Protein AF-A0A958LE69-F1 (afdb_monomer_lite)

Structure (mmCIF, N/CA/C/O backbone):
data_AF-A0A958LE69-F1
#
_entry.id   AF-A0A958LE69-F1
#
loop_
_atom_site.group_PDB
_atom_site.id
_atom_site.type_symbol
_atom_site.label_atom_id
_atom_site.label_alt_id
_atom_site.label_comp_id
_atom_site.label_asym_id
_atom_site.label_entity_id
_atom_site.label_seq_id
_atom_site.pdbx_PDB_ins_code
_atom_site.Cartn_x
_atom_site.Cartn_y
_atom_site.Cartn_z
_atom_site.occupancy
_atom_site.B_iso_or_equiv
_atom_site.auth_seq_id
_atom_site.auth_comp_id
_atom_site.auth_asym_id
_atom_site.auth_atom_id
_atom_site.pdbx_PDB_model_num
ATOM 1 N N . MET A 1 1 ? -41.618 -22.839 -27.254 1.00 39.06 1 MET A N 1
ATOM 2 C CA . MET A 1 1 ? -41.794 -21.673 -28.143 1.00 39.06 1 MET A CA 1
ATOM 3 C C . MET A 1 1 ? -40.500 -20.865 -28.043 1.00 39.06 1 MET A C 1
ATOM 5 O O . MET A 1 1 ? -40.367 -20.075 -27.129 1.00 39.06 1 MET A O 1
ATOM 9 N N . THR A 1 2 ? -39.385 -21.342 -28.603 1.00 27.33 2 THR A N 1
ATOM 10 C CA . THR A 1 2 ? -38.988 -21.373 -30.030 1.00 27.33 2 THR A CA 1
ATOM 11 C C . THR A 1 2 ? -38.518 -19.998 -30.519 1.00 27.33 2 THR A C 1
ATOM 13 O O . THR A 1 2 ? -39.369 -19.140 -30.688 1.00 27.33 2 THR A O 1
ATOM 16 N N . ALA A 1 3 ? -37.186 -19.886 -30.706 1.00 33.56 3 ALA A N 1
ATOM 17 C CA . ALA A 1 3 ? -36.366 -19.165 -31.710 1.00 33.56 3 ALA A CA 1
ATOM 18 C C . ALA A 1 3 ? -36.803 -17.745 -32.177 1.00 33.56 3 ALA A C 1
ATOM 20 O O . ALA A 1 3 ? -37.978 -17.444 -32.284 1.00 33.56 3 ALA A O 1
ATOM 21 N N . VAL A 1 4 ? -35.914 -16.811 -32.537 1.00 36.38 4 VAL A N 1
ATOM 22 C CA . VAL A 1 4 ? -35.040 -16.884 -33.723 1.00 36.38 4 VAL A CA 1
ATOM 23 C C . VAL A 1 4 ? -33.981 -15.763 -33.672 1.00 36.38 4 VAL A C 1
ATOM 25 O O . VAL A 1 4 ? -34.303 -14.580 -33.600 1.00 36.38 4 VAL A O 1
ATOM 28 N N . PHE A 1 5 ? -32.715 -16.177 -33.759 1.00 32.97 5 PHE A N 1
ATOM 29 C CA . PHE A 1 5 ? -31.581 -15.447 -34.338 1.00 32.97 5 PHE A CA 1
ATOM 30 C C . PHE A 1 5 ? -31.892 -15.033 -35.783 1.00 32.97 5 PHE A C 1
ATOM 32 O O . PHE A 1 5 ? -32.240 -15.927 -36.544 1.00 32.97 5 PHE A O 1
ATOM 39 N N . ASN A 1 6 ? -31.689 -13.770 -36.182 1.00 29.02 6 ASN A N 1
ATOM 40 C CA . ASN A 1 6 ? -30.930 -13.363 -37.385 1.00 29.02 6 ASN A CA 1
ATOM 41 C C . ASN A 1 6 ? -31.130 -11.859 -37.672 1.00 29.02 6 ASN A C 1
ATOM 43 O O . ASN A 1 6 ? -32.260 -11.406 -37.822 1.00 29.02 6 ASN A O 1
ATOM 47 N N . SER A 1 7 ? -30.043 -11.114 -37.857 1.00 32.81 7 SER A N 1
ATOM 48 C CA . SER A 1 7 ? -30.004 -10.039 -38.854 1.00 32.81 7 SER A CA 1
ATOM 49 C C . SER A 1 7 ? -28.554 -9.816 -39.258 1.00 32.81 7 SER A C 1
ATOM 51 O O . SER A 1 7 ? -27.763 -9.219 -38.532 1.00 32.81 7 SER A O 1
ATOM 53 N N . ALA A 1 8 ? -28.226 -10.369 -40.418 1.00 36.12 8 ALA A N 1
ATOM 54 C CA . ALA A 1 8 ? -26.944 -10.302 -41.086 1.00 36.12 8 ALA A CA 1
ATOM 55 C C . ALA A 1 8 ? -26.515 -8.854 -41.378 1.00 36.12 8 ALA A C 1
ATOM 57 O O . ALA A 1 8 ? -27.188 -8.141 -42.122 1.00 36.12 8 ALA A O 1
ATOM 58 N N . ALA A 1 9 ? -25.352 -8.459 -40.859 1.00 37.06 9 ALA A N 1
ATOM 59 C CA . ALA A 1 9 ? -24.544 -7.392 -41.432 1.00 37.06 9 ALA A CA 1
ATOM 60 C C . ALA A 1 9 ? -23.414 -8.055 -42.231 1.00 37.06 9 ALA A C 1
ATOM 62 O O . ALA A 1 9 ? -22.626 -8.846 -41.719 1.00 37.06 9 ALA A O 1
ATOM 63 N N . ARG A 1 10 ? -23.460 -7.787 -43.529 1.00 34.50 10 ARG A N 1
ATOM 64 C CA . ARG A 1 10 ? -22.659 -8.325 -44.624 1.00 34.50 10 ARG A CA 1
ATOM 65 C C . ARG A 1 10 ? -21.199 -7.883 -44.458 1.00 34.50 10 ARG A C 1
ATOM 67 O O . ARG A 1 10 ? -20.936 -6.691 -44.356 1.00 34.50 10 ARG A O 1
ATOM 74 N N . ILE A 1 11 ? -20.285 -8.847 -44.381 1.00 33.84 11 ILE A N 1
ATOM 75 C CA . ILE A 1 11 ? -18.836 -8.633 -44.295 1.00 33.84 11 ILE A CA 1
ATOM 76 C C . ILE A 1 11 ? -18.355 -8.338 -45.717 1.00 33.84 11 ILE A C 1
ATOM 78 O O . ILE A 1 11 ? -18.402 -9.224 -46.570 1.00 33.84 11 ILE A O 1
ATOM 82 N N . ASP A 1 12 ? -17.961 -7.096 -45.987 1.00 37.19 12 ASP A N 1
ATOM 83 C CA . ASP A 1 12 ? -17.332 -6.737 -47.254 1.00 37.19 12 ASP A CA 1
ATOM 84 C C . ASP A 1 12 ? -15.871 -7.208 -47.273 1.00 37.19 12 ASP A C 1
ATOM 86 O O . ASP A 1 12 ? -15.153 -7.158 -46.273 1.00 37.19 12 ASP A O 1
ATOM 90 N N . ALA A 1 13 ? -15.491 -7.725 -48.438 1.00 38.47 13 ALA A N 1
ATOM 91 C CA . ALA A 1 13 ? -14.244 -8.391 -48.776 1.00 38.47 13 ALA A CA 1
ATOM 92 C C . ALA A 1 13 ? -12.980 -7.668 -48.277 1.00 38.47 13 ALA A C 1
ATOM 94 O O . ALA A 1 13 ? -12.690 -6.538 -48.668 1.00 38.47 13 ALA A O 1
ATOM 95 N N . PHE A 1 14 ? -12.194 -8.383 -47.472 1.00 36.88 14 PHE A N 1
ATOM 96 C CA . PHE A 1 14 ? -10.791 -8.084 -47.215 1.00 36.88 14 PHE A CA 1
ATOM 97 C C . PHE A 1 14 ? -9.973 -8.709 -48.355 1.00 36.88 14 PHE A C 1
ATOM 99 O O . PHE A 1 14 ? -10.113 -9.897 -48.637 1.00 36.88 14 PHE A O 1
ATOM 106 N N . ASP A 1 15 ? -9.191 -7.892 -49.056 1.00 40.88 15 ASP A N 1
ATOM 107 C CA . ASP A 1 15 ? -8.373 -8.292 -50.203 1.00 40.88 15 ASP A CA 1
ATOM 108 C C . ASP A 1 15 ? -7.228 -9.225 -49.765 1.00 40.88 15 ASP A C 1
ATOM 110 O O . ASP A 1 15 ? -6.214 -8.797 -49.215 1.00 40.88 15 ASP A O 1
ATOM 114 N N . GLU A 1 16 ? -7.414 -10.525 -49.999 1.00 41.88 16 GLU A N 1
ATOM 115 C CA . GLU A 1 16 ? -6.471 -11.612 -49.692 1.00 41.88 16 GLU A CA 1
ATOM 116 C C . GLU A 1 16 ? -5.230 -11.646 -50.608 1.00 41.88 16 GLU A C 1
ATOM 118 O O . GLU A 1 16 ? -4.387 -12.527 -50.464 1.00 41.88 16 GLU A O 1
ATOM 123 N N . SER A 1 17 ? -5.057 -10.699 -51.538 1.00 32.97 17 SER A N 1
ATOM 124 C CA . SER A 1 17 ? -3.907 -10.697 -52.460 1.00 32.97 17 SER A CA 1
ATOM 125 C C . SER A 1 17 ? -2.617 -10.094 -51.882 1.00 32.97 17 SER A C 1
ATOM 127 O O . SER A 1 17 ? -1.563 -10.158 -52.513 1.00 32.97 17 SER A O 1
ATOM 129 N N . SER A 1 18 ? -2.663 -9.543 -50.664 1.00 37.84 18 SER A N 1
ATOM 130 C CA . SER A 1 18 ? -1.510 -8.883 -50.028 1.00 37.84 18 SER A CA 1
ATOM 131 C C . SER A 1 18 ? -0.644 -9.805 -49.157 1.00 37.84 18 SER A C 1
ATOM 133 O O . SER A 1 18 ? 0.321 -9.330 -48.558 1.00 37.84 18 SER A O 1
ATOM 135 N N . PHE A 1 19 ? -0.963 -11.100 -49.056 1.00 42.66 19 PHE A N 1
ATOM 136 C CA . PHE A 1 19 ? -0.320 -12.003 -48.093 1.00 42.66 19 PHE A CA 1
ATOM 137 C C . PHE A 1 19 ? 0.224 -13.295 -48.712 1.00 42.66 19 PHE A C 1
ATOM 139 O O . PHE A 1 19 ? 0.104 -14.361 -48.128 1.00 42.66 19 PHE A O 1
ATOM 146 N N . GLU A 1 20 ? 0.875 -13.222 -49.873 1.00 44.16 20 GLU A N 1
ATOM 147 C CA . GLU A 1 20 ? 1.665 -14.359 -50.362 1.00 44.16 20 GLU A CA 1
ATOM 148 C C . GLU A 1 20 ? 2.989 -13.888 -50.976 1.00 44.16 20 GLU A C 1
ATOM 150 O O . GLU A 1 20 ? 3.157 -13.739 -52.185 1.00 44.16 20 GLU A O 1
ATOM 155 N N . SER A 1 21 ? 3.972 -13.670 -50.108 1.00 40.22 21 SER A N 1
ATOM 156 C CA . SER A 1 21 ? 5.375 -13.883 -50.450 1.00 40.22 21 SER A CA 1
ATOM 157 C C . SER A 1 21 ? 6.021 -14.655 -49.307 1.00 40.22 21 SER A C 1
ATOM 159 O O . SER A 1 21 ? 6.508 -14.103 -48.324 1.00 40.22 21 SER A O 1
ATOM 161 N N . THR A 1 22 ? 5.984 -15.984 -49.405 1.00 39.09 22 THR A N 1
ATOM 162 C CA . THR A 1 22 ? 6.805 -16.856 -48.561 1.00 39.09 22 THR A CA 1
ATOM 163 C C . THR A 1 22 ? 8.274 -16.445 -48.721 1.00 39.09 22 THR A C 1
ATOM 165 O O . THR A 1 22 ? 8.782 -16.522 -49.846 1.00 39.09 22 THR A O 1
ATOM 168 N N . PRO A 1 23 ? 8.984 -16.009 -47.663 1.00 43.69 23 PRO A N 1
ATOM 169 C CA . PRO A 1 23 ? 10.406 -15.737 -47.785 1.00 43.69 23 PRO A CA 1
ATOM 170 C C . PRO A 1 23 ? 11.144 -17.058 -48.028 1.00 43.69 23 PRO A C 1
ATOM 172 O O . PRO A 1 23 ? 10.967 -18.035 -47.297 1.00 43.69 23 PRO A O 1
ATOM 175 N N . SER A 1 24 ? 11.959 -17.089 -49.082 1.00 41.09 24 SER A N 1
ATOM 176 C CA . SER A 1 24 ? 12.868 -18.194 -49.389 1.00 41.09 24 SER A CA 1
ATOM 177 C C . SER A 1 24 ? 13.728 -18.536 -48.159 1.00 41.09 24 SER A C 1
ATOM 179 O O . SER A 1 24 ? 14.173 -17.627 -47.456 1.00 41.09 24 SER A O 1
ATOM 181 N N . PRO A 1 25 ? 14.045 -19.820 -47.899 1.00 50.25 25 PRO A N 1
ATOM 182 C CA . PRO A 1 25 ? 14.740 -20.262 -46.680 1.00 50.25 25 PRO A CA 1
ATOM 183 C C . PRO A 1 25 ? 16.200 -19.778 -46.560 1.00 50.25 25 PRO A C 1
ATOM 185 O O . PRO A 1 25 ? 16.911 -20.180 -45.642 1.00 50.25 25 PRO A O 1
ATOM 188 N N . THR A 1 26 ? 16.662 -18.925 -47.475 1.00 49.84 26 THR A N 1
ATOM 189 C CA . THR A 1 26 ? 18.012 -18.346 -47.502 1.00 49.84 26 THR A CA 1
ATOM 190 C C . THR A 1 26 ? 18.062 -16.924 -46.921 1.00 49.84 26 THR A C 1
ATOM 192 O O . THR A 1 26 ? 19.153 -16.442 -46.638 1.00 49.84 26 THR A O 1
ATOM 195 N N . ASP A 1 27 ? 16.912 -16.295 -46.640 1.00 46.44 27 ASP A N 1
ATOM 196 C CA . ASP A 1 27 ? 16.825 -14.917 -46.119 1.00 46.44 27 ASP A CA 1
ATOM 197 C C . ASP A 1 27 ? 16.505 -14.828 -44.618 1.00 46.44 27 ASP A C 1
ATOM 199 O O . ASP A 1 27 ? 16.143 -13.763 -44.120 1.00 46.44 27 ASP A O 1
ATOM 203 N N . ILE A 1 28 ? 16.659 -15.916 -43.854 1.00 54.34 28 ILE A N 1
ATOM 204 C CA . ILE A 1 28 ? 16.716 -15.786 -42.394 1.00 54.34 28 ILE A CA 1
ATOM 205 C C . ILE A 1 28 ? 18.100 -15.211 -42.082 1.00 54.34 28 ILE A C 1
ATOM 207 O O . ILE A 1 28 ? 19.085 -15.939 -42.242 1.00 54.34 28 ILE A O 1
ATOM 211 N N . PRO A 1 29 ? 18.233 -13.943 -41.640 1.00 55.72 29 PRO A N 1
ATOM 212 C CA . PRO A 1 29 ? 19.507 -13.482 -41.126 1.00 55.72 29 PRO A CA 1
ATOM 213 C C . PRO A 1 29 ? 19.869 -14.415 -39.975 1.00 55.72 29 PRO A C 1
ATOM 215 O O . PRO A 1 29 ? 19.156 -14.484 -38.971 1.00 55.72 29 PRO A O 1
ATOM 218 N N . THR A 1 30 ? 20.953 -15.174 -40.147 1.00 53.91 30 THR A N 1
ATOM 219 C CA . THR A 1 30 ? 21.557 -15.981 -39.090 1.00 53.91 30 THR A CA 1
ATOM 220 C C . THR A 1 30 ? 21.560 -15.128 -37.825 1.00 53.91 30 THR A C 1
ATOM 222 O O . THR A 1 30 ? 22.102 -14.018 -37.888 1.00 53.91 30 THR A O 1
ATOM 225 N N . PRO A 1 31 ? 20.935 -15.560 -36.710 1.00 53.12 31 PRO A N 1
ATOM 226 C CA . PRO A 1 31 ? 20.901 -14.760 -35.497 1.00 53.12 31 PRO A CA 1
ATOM 227 C C . PRO A 1 31 ? 22.337 -14.400 -35.154 1.00 53.12 31 PRO A C 1
ATOM 229 O O . PRO A 1 31 ? 23.147 -15.283 -34.870 1.00 53.12 31 PRO A O 1
ATOM 232 N N . ASN A 1 32 ? 22.676 -13.118 -35.292 1.00 52.59 32 ASN A N 1
ATOM 233 C CA . ASN A 1 32 ? 24.043 -12.662 -35.132 1.00 52.59 32 ASN A CA 1
ATOM 234 C C . ASN A 1 32 ? 24.489 -13.090 -33.722 1.00 52.59 32 ASN A C 1
ATOM 236 O O . ASN A 1 32 ? 23.873 -12.647 -32.745 1.00 52.59 32 ASN A O 1
ATOM 240 N N . PRO A 1 33 ? 25.505 -13.963 -33.570 1.00 48.88 33 PRO A N 1
ATOM 241 C CA . PRO A 1 33 ? 25.868 -14.531 -32.271 1.00 48.88 33 PRO A CA 1
ATOM 242 C C . PRO A 1 33 ? 26.338 -13.460 -31.274 1.00 48.88 33 PRO A C 1
ATOM 244 O O . PRO A 1 33 ? 26.430 -13.732 -30.079 1.00 48.88 33 PRO A O 1
ATOM 247 N N . ALA A 1 34 ? 26.589 -12.232 -31.744 1.00 47.50 34 ALA A N 1
ATOM 248 C CA . ALA A 1 34 ? 26.813 -11.055 -30.915 1.00 47.50 34 ALA A CA 1
ATOM 249 C C . ALA A 1 34 ? 25.560 -10.603 -30.133 1.00 47.50 34 ALA A C 1
ATOM 251 O O . ALA A 1 34 ? 25.686 -10.227 -28.974 1.00 47.50 34 ALA A O 1
ATOM 252 N N . ILE A 1 35 ? 24.352 -10.703 -30.707 1.00 49.44 35 ILE A N 1
ATOM 253 C CA . ILE A 1 35 ? 23.091 -10.301 -30.046 1.00 49.44 35 ILE A CA 1
ATOM 254 C C . ILE A 1 35 ? 22.693 -11.327 -28.972 1.00 49.44 35 ILE A C 1
ATOM 256 O O . ILE A 1 35 ? 22.151 -10.979 -27.927 1.00 49.44 35 ILE A O 1
ATOM 260 N N . ALA A 1 36 ? 23.035 -12.602 -29.176 1.00 44.38 36 ALA A N 1
ATOM 261 C CA . ALA A 1 36 ? 22.804 -13.656 -28.186 1.00 44.38 36 ALA A CA 1
ATOM 262 C C . ALA A 1 36 ? 23.750 -13.573 -26.970 1.00 44.38 36 ALA A C 1
ATOM 264 O O . ALA A 1 36 ? 23.469 -14.176 -25.933 1.00 44.38 36 ALA A O 1
ATOM 265 N N . ARG A 1 37 ? 24.872 -12.848 -27.088 1.00 46.06 37 ARG A N 1
ATOM 266 C CA . ARG A 1 37 ? 25.957 -12.825 -26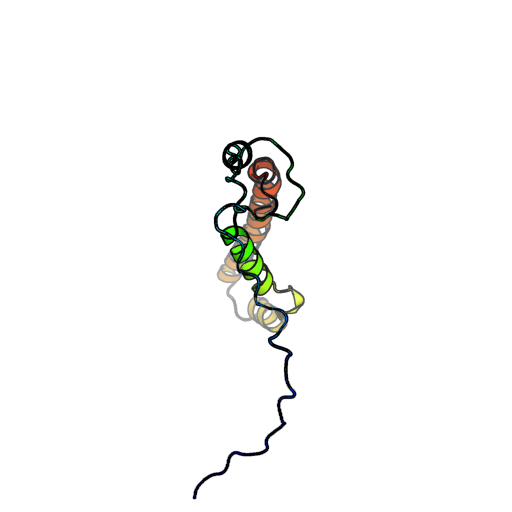.093 1.00 46.06 37 ARG A CA 1
ATOM 267 C C . ARG A 1 37 ? 25.792 -11.818 -24.964 1.00 46.06 37 ARG A C 1
ATOM 269 O O . ARG A 1 37 ? 26.594 -11.849 -24.039 1.00 46.06 37 ARG A O 1
ATOM 276 N N . GLN A 1 38 ? 24.752 -10.994 -24.980 1.00 53.47 38 GLN A N 1
ATOM 277 C CA . GLN A 1 38 ? 24.511 -10.039 -23.903 1.00 53.47 38 GLN A CA 1
ATOM 278 C C . GLN A 1 38 ? 23.131 -10.250 -23.292 1.00 53.47 38 GLN A C 1
ATOM 280 O O . GLN A 1 38 ? 22.315 -9.343 -23.181 1.00 53.47 38 GLN A O 1
ATOM 285 N N . ARG A 1 39 ? 22.874 -11.477 -22.825 1.00 53.16 39 ARG A N 1
ATOM 286 C CA . ARG A 1 39 ? 21.877 -11.692 -21.770 1.00 53.16 39 ARG A CA 1
ATOM 287 C C . ARG A 1 39 ? 22.453 -11.130 -20.466 1.00 53.16 39 ARG A C 1
ATOM 289 O O . ARG A 1 39 ? 22.812 -11.889 -19.575 1.00 53.16 39 ARG A O 1
ATOM 296 N N . GLY A 1 40 ? 22.625 -9.806 -20.413 1.00 59.00 40 GLY A N 1
ATOM 297 C CA . GLY A 1 40 ? 23.012 -9.093 -19.199 1.00 59.00 40 GLY A CA 1
ATOM 298 C C . GLY A 1 40 ? 22.055 -9.511 -18.092 1.00 59.00 40 GLY A C 1
ATOM 299 O O . GLY A 1 40 ? 20.839 -9.530 -18.301 1.00 59.00 40 GLY A O 1
ATOM 300 N N . ASN A 1 41 ? 22.616 -9.955 -16.976 1.00 67.00 41 ASN A N 1
ATOM 301 C CA . ASN A 1 41 ? 21.844 -10.368 -15.819 1.00 67.00 41 ASN A CA 1
ATOM 302 C C . ASN A 1 41 ? 21.004 -9.169 -15.338 1.00 67.00 41 ASN A C 1
ATOM 304 O O . ASN A 1 41 ? 21.410 -8.028 -15.537 1.00 67.00 41 ASN A O 1
ATOM 308 N N . ILE A 1 42 ? 19.872 -9.392 -14.667 1.00 68.38 42 ILE A N 1
ATOM 309 C CA . ILE A 1 42 ? 19.028 -8.291 -14.143 1.00 68.38 42 ILE A CA 1
ATOM 310 C C . ILE A 1 42 ? 19.798 -7.312 -13.226 1.00 68.38 42 ILE A C 1
ATOM 312 O O . ILE A 1 42 ? 19.393 -6.162 -13.066 1.00 68.38 42 ILE A O 1
ATOM 316 N N . LEU A 1 43 ? 20.929 -7.782 -12.684 1.00 70.88 43 LEU A N 1
ATOM 317 C CA . LEU A 1 43 ? 21.844 -7.081 -11.782 1.00 70.88 43 LEU A CA 1
ATOM 318 C C . LEU A 1 43 ? 23.115 -6.533 -12.461 1.00 70.88 43 LEU A C 1
ATOM 320 O O . LEU A 1 43 ? 24.003 -6.032 -11.776 1.00 70.88 43 LEU A O 1
ATOM 324 N N . ASP A 1 44 ? 23.262 -6.692 -13.779 1.00 66.38 44 ASP A N 1
ATOM 325 C CA . ASP A 1 44 ? 24.464 -6.274 -14.512 1.00 66.38 44 ASP A CA 1
ATOM 326 C C . ASP A 1 44 ? 24.525 -4.740 -14.583 1.00 66.38 44 ASP A C 1
ATOM 328 O O . ASP A 1 44 ? 23.549 -4.144 -15.043 1.00 66.38 44 ASP A O 1
ATOM 332 N N . PRO A 1 45 ? 25.594 -4.075 -14.102 1.00 60.81 45 PRO A N 1
ATOM 333 C CA . PRO A 1 45 ? 25.645 -2.617 -14.005 1.00 60.81 45 PRO A CA 1
ATOM 334 C C . PRO A 1 45 ? 25.473 -1.929 -15.369 1.00 60.81 45 PRO A C 1
ATOM 336 O O . PRO A 1 45 ? 26.289 -2.092 -16.274 1.00 60.81 45 PRO A O 1
ATOM 339 N N . GLY A 1 46 ? 24.432 -1.103 -15.496 1.00 62.53 46 GLY A N 1
ATOM 340 C CA . GLY A 1 46 ? 24.138 -0.318 -16.697 1.00 62.53 46 GLY A CA 1
ATOM 341 C C . GLY A 1 46 ? 22.731 0.282 -16.656 1.00 62.53 46 GLY A C 1
ATOM 342 O O . GLY A 1 46 ? 21.875 -0.206 -15.933 1.00 62.53 46 GLY A O 1
ATOM 343 N N . PHE A 1 47 ? 22.477 1.348 -17.418 1.00 63.09 47 PHE A N 1
ATOM 344 C CA . PHE A 1 47 ? 21.147 1.965 -17.51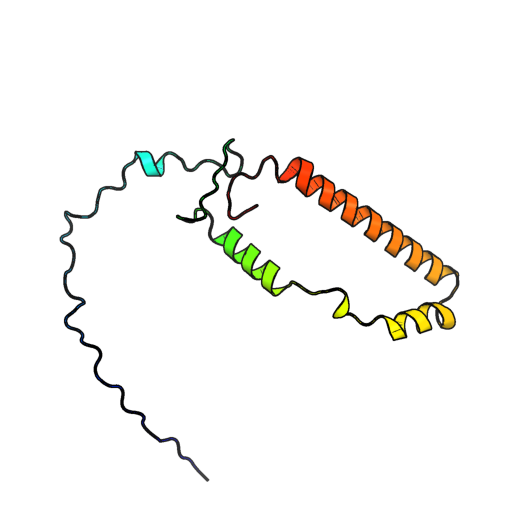9 1.00 63.09 47 PHE A CA 1
ATOM 345 C C . PHE A 1 47 ? 20.497 1.596 -18.857 1.00 63.09 47 PHE A C 1
ATOM 347 O O . PHE A 1 47 ? 20.878 2.132 -19.898 1.00 63.09 47 PHE A O 1
ATOM 354 N N . GLU A 1 48 ? 19.504 0.707 -18.840 1.00 67.00 48 GLU A N 1
ATOM 355 C CA . GLU A 1 48 ? 18.691 0.376 -20.015 1.00 67.00 48 GLU A CA 1
ATOM 356 C C . GLU A 1 48 ? 17.355 1.135 -19.931 1.00 67.00 48 GLU A C 1
ATOM 358 O O . GLU A 1 48 ? 16.451 0.767 -19.191 1.00 67.00 48 GLU A O 1
ATOM 363 N N . LEU A 1 49 ? 17.249 2.254 -20.657 1.00 69.38 49 LEU A N 1
ATOM 364 C CA . LEU A 1 49 ? 16.069 3.141 -20.648 1.00 69.38 49 LEU A CA 1
ATOM 365 C C . LEU A 1 49 ? 15.049 2.805 -21.749 1.00 69.38 49 LEU A C 1
ATOM 367 O O . LEU A 1 49 ? 14.017 3.465 -21.880 1.00 69.38 49 LEU A O 1
ATOM 371 N N . THR A 1 50 ? 15.343 1.806 -22.579 1.00 69.38 50 THR A N 1
ATOM 372 C CA . THR A 1 50 ? 14.524 1.419 -23.727 1.00 69.38 50 THR A CA 1
ATOM 373 C C . THR A 1 50 ? 13.645 0.226 -23.377 1.00 69.38 50 THR A C 1
ATOM 375 O O . THR A 1 50 ? 14.138 -0.876 -23.180 1.00 69.38 50 THR A O 1
ATOM 378 N N . LEU A 1 51 ? 12.325 0.431 -23.368 1.00 67.81 51 LEU A N 1
ATOM 379 C CA . LEU A 1 51 ? 11.326 -0.624 -23.121 1.00 67.81 51 LEU A CA 1
ATOM 380 C C . LEU A 1 51 ? 11.178 -1.634 -24.273 1.00 67.81 51 LEU A C 1
ATOM 382 O O . LEU A 1 51 ? 10.455 -2.618 -24.149 1.00 67.81 51 LEU A O 1
ATOM 386 N N . ARG A 1 52 ? 11.785 -1.373 -25.435 1.00 72.81 52 ARG A N 1
ATOM 387 C CA . ARG A 1 52 ? 11.727 -2.261 -26.600 1.00 72.81 52 ARG A CA 1
ATOM 388 C C . ARG A 1 52 ? 13.136 -2.503 -27.137 1.00 72.81 52 ARG A C 1
ATOM 390 O O . ARG A 1 52 ? 13.876 -1.526 -27.263 1.00 72.81 52 ARG A O 1
ATOM 397 N N . PRO A 1 53 ? 13.468 -3.737 -27.553 1.00 70.19 53 PRO A N 1
ATOM 398 C CA . PRO A 1 53 ? 12.675 -4.974 -27.458 1.00 70.19 53 PRO A CA 1
ATOM 399 C C . PRO A 1 53 ? 12.602 -5.523 -26.019 1.00 70.19 53 PRO A C 1
ATOM 401 O O . PRO A 1 53 ? 13.590 -5.468 -25.295 1.00 70.19 53 PRO A O 1
ATOM 404 N N . MET A 1 54 ? 11.437 -6.052 -25.617 1.00 69.62 54 MET A N 1
ATOM 405 C CA . MET A 1 54 ? 11.227 -6.547 -24.248 1.00 69.62 54 MET A CA 1
ATOM 406 C C . MET A 1 54 ? 12.051 -7.805 -23.955 1.00 69.62 54 MET A C 1
ATOM 408 O O . MET A 1 54 ? 12.110 -8.718 -24.784 1.00 69.62 54 MET A O 1
ATOM 412 N N . ARG A 1 55 ? 12.662 -7.866 -22.769 1.00 73.69 55 ARG A N 1
ATOM 413 C CA . ARG A 1 55 ? 13.592 -8.938 -22.363 1.00 73.69 55 ARG A CA 1
ATOM 414 C C . ARG A 1 55 ? 12.965 -9.935 -21.386 1.00 73.69 55 ARG A C 1
ATOM 416 O O . ARG A 1 55 ? 13.342 -11.107 -21.417 1.00 73.69 55 ARG A O 1
ATOM 423 N N . TYR A 1 56 ? 12.014 -9.502 -20.557 1.00 78.69 56 TYR A N 1
ATOM 424 C CA . TYR A 1 56 ? 11.390 -10.292 -19.492 1.00 78.69 56 TYR A CA 1
ATOM 425 C C . TYR A 1 56 ? 9.861 -10.081 -19.437 1.00 78.69 56 TYR A C 1
ATOM 427 O O . TYR A 1 56 ? 9.339 -9.495 -18.484 1.00 78.69 56 TYR A O 1
ATOM 435 N N . PRO A 1 57 ? 9.101 -10.644 -20.395 1.00 80.44 57 PRO A N 1
ATOM 436 C CA . PRO A 1 57 ? 7.656 -10.411 -20.503 1.00 80.44 57 PRO A CA 1
ATOM 437 C C . PRO A 1 57 ? 6.865 -10.752 -19.227 1.00 80.44 57 PRO A C 1
ATOM 439 O O . PRO A 1 57 ? 5.888 -10.083 -18.920 1.00 80.44 57 PRO A O 1
ATOM 442 N N . ALA A 1 58 ? 7.326 -11.718 -18.424 1.00 84.31 58 ALA A N 1
ATOM 443 C CA . ALA A 1 58 ? 6.682 -12.070 -17.157 1.00 84.31 58 ALA A CA 1
ATOM 444 C C . ALA A 1 58 ? 6.676 -10.923 -16.123 1.00 84.31 58 ALA A C 1
ATOM 446 O O . ALA A 1 58 ? 5.699 -10.772 -15.393 1.00 84.31 58 ALA A O 1
ATOM 447 N N . PHE A 1 59 ? 7.729 -10.095 -16.056 1.00 82.19 59 PHE A N 1
ATOM 448 C CA . PHE A 1 59 ? 7.737 -8.928 -15.160 1.00 82.19 59 PHE A CA 1
ATOM 449 C C . PHE A 1 59 ? 6.753 -7.862 -15.634 1.00 82.19 59 PHE A C 1
ATOM 451 O O . PHE A 1 59 ? 6.065 -7.245 -14.820 1.00 82.19 59 PHE A O 1
ATOM 458 N N . TYR A 1 60 ? 6.626 -7.701 -16.951 1.00 83.38 60 TYR A N 1
ATOM 459 C CA . TYR A 1 60 ? 5.635 -6.808 -17.530 1.00 83.38 60 TYR A CA 1
ATOM 460 C C . TYR A 1 60 ? 4.202 -7.255 -17.208 1.00 83.38 60 TYR A C 1
ATOM 462 O O . TYR A 1 60 ? 3.381 -6.423 -16.819 1.00 83.38 60 TYR A O 1
ATOM 470 N N . ASP A 1 61 ? 3.910 -8.554 -17.290 1.00 88.06 61 ASP A N 1
ATOM 471 C CA . ASP A 1 61 ? 2.599 -9.098 -16.918 1.00 88.06 61 ASP A CA 1
ATOM 472 C C . ASP A 1 61 ? 2.291 -8.855 -15.429 1.00 88.06 61 ASP A C 1
ATOM 474 O O . ASP A 1 61 ? 1.214 -8.363 -15.094 1.00 88.06 61 ASP A O 1
ATOM 478 N N . MET A 1 62 ? 3.264 -9.067 -14.533 1.00 88.25 62 MET A N 1
ATOM 479 C CA . MET A 1 62 ? 3.111 -8.746 -13.104 1.00 88.25 62 MET A CA 1
ATOM 480 C C . MET A 1 62 ? 2.860 -7.251 -12.859 1.00 88.25 62 MET A C 1
ATOM 482 O O . MET A 1 62 ? 2.047 -6.885 -12.011 1.00 88.25 62 MET A O 1
ATOM 486 N N . TYR A 1 63 ? 3.519 -6.371 -13.614 1.00 88.00 63 TYR A N 1
ATOM 487 C CA . TYR A 1 63 ? 3.274 -4.932 -13.546 1.00 88.00 63 TYR A CA 1
ATOM 488 C C . TYR A 1 63 ? 1.863 -4.559 -14.029 1.00 88.00 63 TYR A C 1
ATOM 490 O O . TYR A 1 63 ? 1.193 -3.719 -13.424 1.00 88.00 63 TYR A O 1
ATOM 498 N N . ARG A 1 64 ? 1.372 -5.194 -15.102 1.00 89.69 64 ARG A N 1
ATOM 499 C CA . ARG A 1 64 ? -0.017 -5.029 -15.561 1.00 89.69 64 ARG A CA 1
ATOM 500 C C . ARG A 1 64 ? -1.008 -5.479 -14.492 1.00 89.69 64 ARG A C 1
ATOM 502 O O . ARG A 1 64 ? -1.991 -4.778 -14.257 1.00 89.69 64 ARG A O 1
ATOM 509 N N . ASP A 1 65 ? -0.732 -6.589 -13.819 1.00 93.31 65 ASP A N 1
ATOM 510 C CA . ASP A 1 65 ? -1.555 -7.091 -12.719 1.00 93.31 65 ASP A CA 1
ATOM 511 C C . ASP A 1 65 ? -1.575 -6.129 -11.528 1.00 93.31 65 ASP A C 1
ATOM 513 O O . ASP A 1 65 ? -2.649 -5.842 -11.000 1.00 93.31 65 ASP A O 1
ATOM 517 N N . ALA A 1 66 ? -0.426 -5.551 -11.169 1.00 91.62 66 ALA A N 1
ATOM 518 C CA . ALA A 1 66 ? -0.334 -4.543 -10.115 1.00 91.62 66 ALA A CA 1
ATOM 519 C C . ALA A 1 66 ? -1.161 -3.284 -10.432 1.00 91.62 66 ALA A C 1
ATOM 521 O O . ALA A 1 66 ? -1.873 -2.779 -9.565 1.00 91.62 66 ALA A O 1
ATOM 522 N N . ILE A 1 67 ? -1.142 -2.809 -11.683 1.00 91.50 67 ILE A N 1
ATOM 523 C CA . ILE A 1 67 ? -1.968 -1.663 -12.101 1.00 91.50 67 ILE A CA 1
ATOM 524 C C . ILE A 1 67 ? -3.456 -1.975 -11.997 1.00 91.50 67 ILE A C 1
ATOM 526 O O . ILE A 1 67 ? -4.226 -1.128 -11.553 1.00 91.50 67 ILE A O 1
ATOM 530 N N . ARG A 1 68 ? -3.873 -3.190 -12.372 1.00 92.75 68 ARG A N 1
ATOM 531 C CA . ARG A 1 68 ? -5.276 -3.607 -12.222 1.00 92.75 68 ARG A CA 1
ATOM 532 C C . ARG A 1 68 ? -5.730 -3.632 -10.760 1.00 92.75 68 ARG A C 1
ATOM 534 O O . ARG A 1 68 ? -6.924 -3.520 -10.521 1.00 92.75 68 ARG A O 1
ATOM 541 N N . ASN A 1 69 ? -4.799 -3.764 -9.815 1.00 92.50 69 ASN A N 1
ATOM 542 C CA . ASN A 1 69 ? -5.061 -3.774 -8.377 1.00 92.50 69 ASN A CA 1
ATOM 543 C C . ASN A 1 69 ? -4.799 -2.417 -7.690 1.00 92.50 69 ASN A C 1
ATOM 545 O O . ASN A 1 69 ? -4.627 -2.355 -6.474 1.00 92.50 69 ASN A O 1
ATOM 549 N N . THR A 1 70 ? -4.706 -1.328 -8.452 1.00 93.12 70 THR A N 1
ATOM 550 C CA . THR A 1 70 ? -4.567 0.011 -7.868 1.00 93.12 70 THR A CA 1
ATOM 551 C C . THR A 1 70 ? -5.926 0.504 -7.372 1.00 93.12 70 THR A C 1
ATOM 553 O O . THR A 1 70 ? -6.890 0.482 -8.130 1.00 93.12 70 THR A O 1
ATOM 556 N N . TRP A 1 71 ? -5.976 0.963 -6.122 1.00 95.38 71 TRP A N 1
ATOM 557 C CA . TRP A 1 71 ? -7.134 1.587 -5.473 1.00 95.38 71 TRP A CA 1
ATOM 558 C C . TRP A 1 71 ? -6.694 2.900 -4.811 1.00 95.38 71 TRP A C 1
ATOM 560 O O . TRP A 1 71 ? -5.526 3.033 -4.427 1.00 95.38 71 TRP A O 1
ATOM 570 N N . THR A 1 72 ? -7.594 3.879 -4.696 1.00 92.94 72 THR A N 1
ATOM 571 C CA . THR A 1 72 ? -7.330 5.144 -3.988 1.00 92.94 72 THR A CA 1
ATOM 572 C C . THR A 1 72 ? -7.948 5.163 -2.591 1.00 92.94 72 THR A C 1
ATOM 574 O O . THR A 1 72 ? -8.883 4.426 -2.290 1.00 92.94 72 THR A O 1
ATOM 577 N N . VAL A 1 73 ? -7.424 6.014 -1.704 1.00 90.44 73 VAL A N 1
ATOM 578 C CA . VAL A 1 73 ? -7.875 6.078 -0.300 1.00 90.44 73 VAL A CA 1
ATOM 579 C C . VAL A 1 73 ? -9.339 6.514 -0.196 1.00 90.44 73 VAL A C 1
ATOM 581 O O . VAL A 1 73 ? -10.048 6.078 0.703 1.00 90.44 73 VAL A O 1
ATOM 584 N N . GLU A 1 74 ? -9.811 7.330 -1.136 1.00 91.06 74 GLU A N 1
ATOM 585 C CA . GLU A 1 74 ? -11.191 7.813 -1.205 1.00 91.06 74 GLU A CA 1
ATOM 586 C C . GLU A 1 74 ? -12.199 6.717 -1.581 1.00 91.06 74 GLU A C 1
ATOM 588 O O . GLU A 1 74 ? -13.398 6.908 -1.388 1.00 91.06 74 GLU A O 1
ATOM 593 N N . GLU A 1 75 ? -11.738 5.577 -2.106 1.00 93.00 75 GLU A N 1
ATOM 594 C CA . GLU A 1 75 ? -12.597 4.427 -2.413 1.00 93.00 75 GLU A CA 1
ATOM 595 C C . GLU A 1 75 ? -13.031 3.658 -1.152 1.00 93.00 75 GLU A C 1
ATOM 597 O O . GLU A 1 75 ? -13.956 2.847 -1.220 1.00 93.00 75 GLU A O 1
ATOM 602 N N . VAL A 1 76 ? -12.394 3.909 -0.001 1.00 90.62 76 VAL A N 1
ATOM 603 C CA . VAL A 1 76 ? -12.707 3.260 1.280 1.00 90.62 76 VAL A CA 1
ATOM 604 C C . VAL A 1 76 ? -13.357 4.270 2.233 1.00 90.62 76 VAL A C 1
ATOM 606 O O . VAL A 1 76 ? -12.721 5.228 2.669 1.00 90.62 76 VAL A O 1
ATOM 609 N N . ASP A 1 77 ? -14.629 4.053 2.577 1.00 92.25 77 ASP A N 1
ATOM 610 C CA . ASP A 1 77 ? -15.355 4.867 3.561 1.00 92.25 77 ASP A CA 1
ATOM 611 C C . ASP A 1 77 ? -15.094 4.357 4.986 1.00 92.25 77 ASP A C 1
ATOM 613 O O . ASP A 1 77 ? -15.312 3.184 5.273 1.00 92.25 77 ASP A O 1
ATOM 617 N N . PHE A 1 78 ? -14.650 5.252 5.874 1.00 91.19 78 PHE A N 1
ATOM 618 C CA . PHE A 1 78 ? -14.357 4.966 7.285 1.00 91.19 78 PHE A CA 1
ATOM 619 C C . PHE A 1 78 ? -15.364 5.609 8.254 1.00 91.19 78 PHE A C 1
ATOM 621 O O . PHE A 1 78 ? -15.146 5.610 9.468 1.00 91.19 78 PHE A O 1
ATOM 628 N N . SER A 1 79 ? -16.439 6.223 7.749 1.00 90.69 79 SER A N 1
ATOM 629 C CA . SER A 1 79 ? -17.370 7.012 8.569 1.00 90.69 79 SER A CA 1
ATOM 630 C C . SER A 1 79 ? -18.001 6.190 9.700 1.00 90.69 79 SER A C 1
ATOM 632 O O . SER A 1 79 ? -18.053 6.646 10.847 1.00 90.69 79 SER A O 1
ATOM 634 N N . ASP A 1 80 ? -18.420 4.963 9.391 1.00 91.31 80 ASP A N 1
ATOM 635 C CA . ASP A 1 80 ? -19.030 4.043 10.354 1.00 91.31 80 ASP A CA 1
ATOM 636 C C . ASP A 1 80 ? -17.982 3.413 11.289 1.00 91.3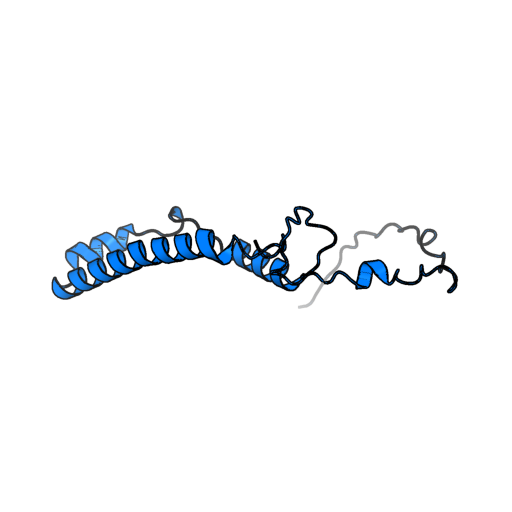1 80 ASP A C 1
ATOM 638 O O . ASP A 1 80 ? -18.203 3.331 12.503 1.00 91.31 80 ASP A O 1
ATOM 642 N N . ASP A 1 81 ? -16.797 3.066 10.773 1.00 91.62 81 ASP A N 1
ATOM 643 C CA . ASP A 1 81 ? -15.696 2.503 11.565 1.00 91.62 81 ASP A CA 1
ATOM 644 C C . ASP A 1 81 ? -15.229 3.450 12.677 1.00 91.62 81 ASP A C 1
ATOM 646 O O . ASP A 1 81 ? -14.935 3.019 13.795 1.00 91.62 81 ASP A O 1
ATOM 650 N N . LEU A 1 82 ? -15.200 4.762 12.414 1.00 90.12 82 LEU A N 1
ATOM 651 C CA . LEU A 1 82 ? -14.841 5.763 13.423 1.00 90.12 82 LEU A CA 1
ATOM 652 C C . LEU A 1 82 ? -15.873 5.844 14.558 1.00 90.12 82 LEU A C 1
ATOM 654 O O . LEU A 1 82 ? -15.502 6.044 15.721 1.00 90.12 82 LEU A O 1
ATOM 658 N N . ALA A 1 83 ? -17.162 5.681 14.246 1.00 91.38 83 ALA A N 1
ATOM 659 C CA . ALA A 1 83 ? -18.221 5.670 15.251 1.00 91.38 83 ALA A CA 1
ATOM 660 C C . ALA A 1 83 ? -18.141 4.413 16.132 1.00 91.38 83 ALA A C 1
ATOM 662 O O . ALA A 1 83 ? -18.264 4.510 17.361 1.00 91.38 83 ALA A O 1
ATOM 663 N N . ASP A 1 84 ? -17.870 3.259 15.523 1.00 90.44 84 ASP A N 1
ATOM 664 C CA . ASP A 1 84 ? -17.713 1.984 16.221 1.00 90.44 84 ASP A CA 1
ATOM 665 C C . ASP A 1 84 ? -16.441 1.957 17.084 1.00 90.44 84 ASP A C 1
ATOM 667 O O . ASP A 1 84 ? -16.498 1.549 18.251 1.00 90.44 84 ASP A O 1
ATOM 671 N N . LEU A 1 85 ? -15.328 2.516 16.593 1.00 88.50 85 LEU A N 1
ATOM 672 C CA . LEU A 1 85 ? -14.082 2.693 17.351 1.00 88.50 85 LEU A CA 1
ATOM 673 C C . LEU A 1 85 ? -14.267 3.525 18.624 1.00 88.50 85 LEU A C 1
ATOM 675 O O . LEU A 1 85 ? -13.631 3.253 19.649 1.00 88.50 85 LEU A O 1
ATOM 679 N N . ALA A 1 86 ? -15.139 4.532 18.576 1.00 85.25 86 ALA A N 1
ATOM 680 C CA . ALA A 1 86 ? -15.395 5.413 19.706 1.00 85.25 86 ALA A CA 1
ATOM 681 C C . ALA A 1 86 ? -16.396 4.834 20.719 1.00 85.25 86 ALA A C 1
ATOM 683 O O . ALA A 1 86 ? -16.278 5.121 21.912 1.00 85.25 86 ALA A O 1
ATOM 684 N N . ARG A 1 87 ? -17.399 4.071 20.262 1.00 88.25 87 ARG A N 1
ATOM 685 C CA . ARG A 1 87 ? -18.573 3.718 21.085 1.00 88.25 87 ARG A CA 1
ATOM 686 C C . ARG A 1 87 ? -18.713 2.235 21.418 1.00 88.25 87 ARG A C 1
ATOM 688 O O . ARG A 1 87 ? -19.349 1.932 22.424 1.00 88.25 87 ARG A O 1
ATOM 695 N N . ARG A 1 88 ? -18.182 1.325 20.595 1.00 88.81 88 ARG A N 1
ATOM 696 C CA . ARG A 1 88 ? -18.410 -0.127 20.737 1.00 88.81 88 ARG A CA 1
ATOM 697 C C . ARG A 1 88 ? -17.218 -0.913 21.269 1.00 88.81 88 ARG A C 1
ATOM 699 O O . ARG A 1 88 ? -17.431 -2.014 21.761 1.00 88.81 88 ARG A O 1
ATOM 706 N N . LEU A 1 89 ? -16.007 -0.374 21.163 1.00 90.12 89 LEU A N 1
ATOM 707 C CA . LEU A 1 89 ? -14.772 -1.081 21.509 1.00 90.12 89 LEU A CA 1
ATOM 708 C C . LEU A 1 89 ? -14.297 -0.772 22.934 1.00 90.12 89 LEU A C 1
ATOM 710 O O . LEU A 1 89 ? -14.323 0.380 23.390 1.00 90.12 89 LEU A O 1
ATOM 714 N N . ASP A 1 90 ? -13.809 -1.804 23.620 1.00 91.94 90 ASP A N 1
ATOM 715 C CA . ASP A 1 90 ? -13.220 -1.678 24.952 1.00 91.94 90 ASP A CA 1
ATOM 716 C C . ASP A 1 90 ? -11.909 -0.858 24.902 1.00 91.94 90 ASP A C 1
ATOM 718 O O . ASP A 1 90 ? -11.219 -0.833 23.871 1.00 91.94 90 ASP A O 1
ATOM 722 N N . PRO A 1 91 ? -11.506 -0.160 25.986 1.00 91.19 91 PRO A N 1
ATOM 723 C CA . PRO A 1 91 ? -10.233 0.553 26.015 1.00 91.19 91 PRO A CA 1
ATOM 724 C C . PRO A 1 91 ? -9.013 -0.311 25.672 1.00 91.19 91 PRO A C 1
ATOM 726 O O . PRO A 1 91 ? -8.079 0.206 25.056 1.00 91.19 91 PRO A O 1
ATOM 729 N N . ALA A 1 92 ? -9.012 -1.601 26.022 1.00 92.88 92 ALA A N 1
ATOM 730 C CA . ALA A 1 92 ? -7.916 -2.502 25.672 1.00 92.88 92 ALA A CA 1
ATOM 731 C C . ALA A 1 92 ? -7.849 -2.780 24.159 1.00 92.88 92 ALA A C 1
ATOM 733 O O . ALA A 1 92 ? -6.766 -2.752 23.569 1.00 92.88 92 ALA A O 1
ATOM 734 N N . GLU A 1 93 ? -8.998 -2.992 23.515 1.00 92.31 93 GLU A N 1
ATOM 735 C CA . GLU A 1 93 ? -9.096 -3.263 22.075 1.00 92.31 93 GLU A CA 1
ATOM 736 C C . GLU A 1 93 ? -8.716 -2.030 21.254 1.00 92.31 93 GLU A C 1
ATOM 738 O O . GLU A 1 93 ? -7.935 -2.118 20.305 1.00 92.31 93 GLU A O 1
ATOM 743 N N . ARG A 1 94 ? -9.177 -0.847 21.673 1.00 91.69 94 ARG A N 1
ATOM 744 C CA . ARG A 1 94 ? -8.791 0.418 21.036 1.00 91.69 94 ARG A CA 1
ATOM 745 C C . ARG A 1 94 ? -7.284 0.659 21.112 1.00 91.69 94 ARG A C 1
ATOM 747 O O . ARG A 1 94 ? -6.687 1.093 20.129 1.00 91.69 94 ARG A O 1
ATOM 754 N N . HIS A 1 95 ? -6.656 0.357 22.250 1.00 92.94 95 HIS A N 1
ATOM 755 C CA . HIS A 1 95 ? -5.202 0.480 22.412 1.00 92.94 95 HIS A CA 1
ATOM 756 C C . HIS A 1 95 ? -4.428 -0.478 21.497 1.00 92.94 95 HIS A C 1
ATOM 758 O O . HIS A 1 95 ? -3.386 -0.116 20.946 1.00 92.94 95 HIS A O 1
ATOM 764 N N . LEU A 1 96 ? -4.944 -1.694 21.291 1.00 94.62 96 LEU A N 1
ATOM 765 C CA . LEU A 1 96 ? -4.379 -2.646 20.336 1.00 94.62 96 LEU A CA 1
ATOM 766 C C . LEU A 1 96 ? -4.474 -2.120 18.898 1.00 94.62 96 LEU A C 1
ATOM 768 O O . LEU A 1 96 ? -3.463 -2.104 18.197 1.00 94.62 96 LEU A O 1
ATOM 772 N N . ILE A 1 97 ? -5.652 -1.651 18.477 1.00 93.12 97 ILE A N 1
ATOM 773 C CA . ILE A 1 97 ? -5.873 -1.113 17.125 1.00 93.12 97 ILE A CA 1
ATOM 774 C C . ILE A 1 97 ? -4.942 0.077 16.865 1.00 93.12 97 ILE A C 1
ATOM 776 O O . ILE A 1 97 ? -4.264 0.116 15.841 1.00 93.12 97 ILE A O 1
ATOM 780 N N . GLN A 1 98 ? -4.819 1.005 17.818 1.00 92.12 98 GLN A N 1
ATOM 781 C CA . GLN A 1 98 ? -3.903 2.145 17.702 1.00 92.12 98 GLN A CA 1
ATOM 782 C C . GLN A 1 98 ? -2.442 1.710 17.521 1.00 92.12 98 GLN A C 1
ATOM 784 O O . GLN A 1 98 ? -1.720 2.290 16.709 1.00 92.12 98 GLN A O 1
ATOM 789 N N . ARG A 1 99 ? -1.998 0.668 18.236 1.00 95.50 99 ARG A N 1
ATOM 790 C CA . ARG A 1 99 ? -0.651 0.105 18.062 1.00 95.50 99 ARG A CA 1
ATOM 791 C C . ARG A 1 99 ? -0.461 -0.561 16.706 1.00 95.50 99 ARG A C 1
ATOM 793 O O . ARG A 1 99 ? 0.608 -0.407 16.126 1.00 95.50 99 ARG A O 1
ATOM 800 N N . LEU A 1 100 ? -1.467 -1.274 16.203 1.00 95.62 100 LEU A N 1
ATOM 801 C CA . LEU A 1 100 ? -1.410 -1.884 14.874 1.00 95.62 100 LEU A CA 1
ATOM 802 C C . LEU A 1 100 ? -1.298 -0.813 13.789 1.00 95.62 100 LEU A C 1
ATOM 804 O O . LEU A 1 100 ? -0.418 -0.906 12.939 1.00 95.62 100 LEU A O 1
ATOM 808 N N . VAL A 1 101 ? -2.108 0.244 13.871 1.00 93.88 101 VAL A N 1
ATOM 809 C CA . VAL A 1 101 ? -2.032 1.378 12.939 1.00 93.88 101 VAL A CA 1
ATOM 810 C C . VAL A 1 101 ? -0.652 2.038 12.993 1.00 93.88 101 VAL A C 1
ATOM 812 O O . VAL A 1 101 ? -0.040 2.261 11.952 1.00 93.88 101 VAL A O 1
ATOM 815 N N . ALA A 1 102 ? -0.113 2.290 14.191 1.00 94.69 102 ALA A N 1
ATOM 816 C CA . ALA A 1 102 ? 1.225 2.866 14.342 1.00 94.69 102 ALA A CA 1
ATOM 817 C C . ALA A 1 102 ? 2.338 1.954 13.783 1.00 94.69 102 ALA A C 1
ATOM 819 O O . ALA A 1 102 ? 3.306 2.443 13.192 1.00 94.69 102 ALA A O 1
ATOM 820 N N . PHE A 1 103 ? 2.199 0.636 13.951 1.00 96.12 103 PHE A N 1
ATOM 821 C CA . PHE A 1 103 ? 3.131 -0.352 13.414 1.00 96.12 103 PHE A CA 1
ATOM 822 C C . PHE A 1 103 ? 3.118 -0.370 11.883 1.00 96.12 103 PHE A C 1
ATOM 824 O O . PHE A 1 103 ? 4.188 -0.271 11.288 1.00 96.12 103 PHE A O 1
ATOM 831 N N . PHE A 1 104 ? 1.943 -0.427 11.248 1.00 95.38 104 PHE A N 1
ATOM 832 C CA . PHE A 1 104 ? 1.837 -0.422 9.784 1.00 95.38 104 PHE A CA 1
ATOM 833 C C . PHE A 1 104 ? 2.306 0.902 9.178 1.00 95.38 104 PHE A C 1
ATOM 835 O O . PHE A 1 104 ? 3.152 0.886 8.290 1.00 95.38 104 PHE A O 1
ATOM 842 N N . ALA A 1 105 ? 1.905 2.045 9.747 1.00 93.44 105 ALA A N 1
ATOM 843 C CA . ALA A 1 105 ? 2.357 3.358 9.275 1.00 93.44 105 ALA A CA 1
ATOM 844 C C . ALA A 1 105 ? 3.896 3.494 9.269 1.00 93.44 105 ALA A C 1
ATOM 846 O O . ALA A 1 105 ? 4.489 4.060 8.346 1.00 93.44 105 ALA A O 1
ATOM 847 N N . THR A 1 106 ? 4.562 2.947 10.292 1.00 95.12 106 THR A N 1
ATOM 848 C CA . THR A 1 106 ? 6.032 2.946 10.372 1.00 95.12 106 THR A CA 1
ATOM 849 C C . THR A 1 106 ? 6.649 1.878 9.463 1.00 95.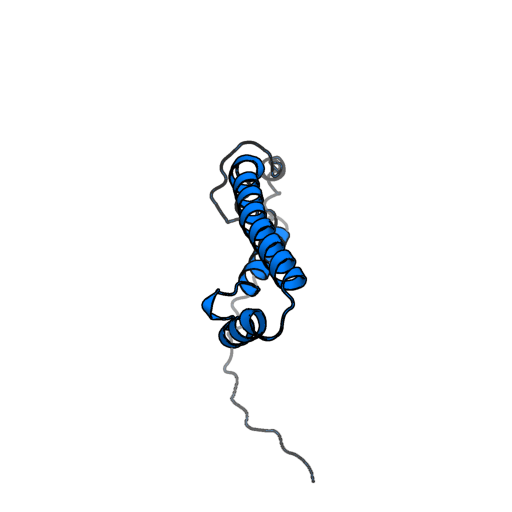12 106 THR A C 1
ATOM 851 O O . THR A 1 106 ? 7.651 2.138 8.795 1.00 95.12 106 THR A O 1
ATOM 854 N N . GLY A 1 107 ? 6.059 0.681 9.422 1.00 95.19 107 GLY A N 1
ATOM 855 C CA . GLY A 1 107 ? 6.533 -0.455 8.633 1.00 95.19 107 GLY A CA 1
ATOM 856 C C . GLY A 1 107 ? 6.540 -0.167 7.135 1.00 95.19 107 GLY A C 1
ATOM 857 O O . GLY A 1 107 ? 7.562 -0.385 6.485 1.00 95.19 107 GLY A O 1
ATOM 858 N N . ASP A 1 108 ? 5.461 0.414 6.614 1.00 94.50 108 ASP A N 1
ATOM 859 C CA . ASP A 1 108 ? 5.337 0.762 5.195 1.00 94.50 108 ASP A CA 1
ATOM 860 C C . ASP A 1 108 ? 6.425 1.759 4.767 1.00 94.50 108 ASP A C 1
ATOM 862 O O . ASP A 1 108 ? 7.051 1.606 3.716 1.00 94.50 108 ASP A O 1
ATOM 866 N N . SER A 1 109 ? 6.742 2.726 5.634 1.00 93.25 109 SER A N 1
ATOM 867 C CA . SER A 1 109 ? 7.808 3.709 5.396 1.00 93.25 109 SER A CA 1
ATOM 868 C C . SER A 1 109 ? 9.198 3.062 5.323 1.00 93.25 109 SER A C 1
ATOM 870 O O . SER A 1 109 ? 10.017 3.430 4.477 1.00 93.25 109 SER A O 1
ATOM 872 N N . ILE A 1 110 ? 9.479 2.086 6.194 1.00 94.25 110 ILE A N 1
ATOM 873 C CA . ILE A 1 110 ? 10.760 1.361 6.208 1.00 94.25 110 ILE A CA 1
ATOM 874 C C . ILE A 1 110 ? 10.899 0.496 4.953 1.00 94.25 110 ILE A C 1
ATOM 876 O O . ILE A 1 110 ? 11.963 0.489 4.328 1.00 94.25 110 ILE A O 1
ATOM 880 N N . VAL A 1 111 ? 9.834 -0.208 4.565 1.00 92.62 111 VAL A N 1
ATOM 881 C CA . VAL A 1 111 ? 9.826 -1.068 3.375 1.00 92.62 111 VAL A CA 1
ATOM 882 C C . VAL A 1 111 ? 10.009 -0.238 2.105 1.00 92.62 111 VAL A C 1
ATOM 884 O O . VAL A 1 111 ? 10.862 -0.570 1.283 1.00 92.62 111 VAL A O 1
ATOM 887 N N . ALA A 1 112 ? 9.293 0.882 1.970 1.00 90.81 112 ALA A N 1
ATOM 888 C CA . ALA A 1 112 ? 9.439 1.783 0.828 1.00 90.81 112 ALA A CA 1
ATOM 889 C C . ALA A 1 112 ? 10.862 2.357 0.723 1.00 90.81 112 ALA A C 1
ATOM 891 O O . ALA A 1 112 ? 11.445 2.408 -0.360 1.00 90.81 112 ALA A O 1
ATOM 892 N N . ASN A 1 113 ? 11.458 2.735 1.856 1.00 91.81 113 ASN A N 1
ATOM 893 C CA . ASN A 1 113 ? 12.831 3.228 1.890 1.00 91.81 113 ASN A CA 1
ATOM 894 C C . ASN A 1 113 ? 13.831 2.135 1.469 1.00 91.81 113 ASN A C 1
ATOM 896 O O . ASN A 1 113 ? 14.695 2.371 0.623 1.00 91.81 113 ASN A O 1
ATOM 900 N N . ASN A 1 114 ? 13.671 0.913 1.985 1.00 90.06 114 ASN A N 1
ATOM 901 C CA . ASN A 1 114 ? 14.521 -0.212 1.603 1.00 90.06 114 ASN A CA 1
ATOM 902 C C . ASN A 1 114 ? 14.440 -0.516 0.100 1.00 90.06 114 ASN A C 1
ATOM 904 O O . ASN A 1 114 ? 15.481 -0.729 -0.525 1.00 90.06 114 ASN A O 1
ATOM 908 N N . LEU A 1 115 ? 13.234 -0.474 -0.472 1.00 88.19 115 LEU A N 1
ATOM 909 C CA . LEU A 1 115 ? 13.006 -0.674 -1.898 1.00 88.19 115 LEU A CA 1
ATOM 910 C C . LEU A 1 115 ? 13.813 0.341 -2.722 1.00 88.19 115 LEU A C 1
ATOM 912 O O . LEU A 1 115 ? 14.606 -0.048 -3.579 1.00 88.19 115 LEU A O 1
ATOM 916 N N . VAL A 1 116 ? 13.673 1.634 -2.420 1.00 86.44 116 VAL A N 1
ATOM 917 C CA . VAL A 1 116 ? 14.327 2.723 -3.166 1.00 86.44 116 VAL A CA 1
ATOM 918 C C . VAL A 1 116 ? 15.845 2.727 -2.987 1.00 86.44 116 VAL A C 1
ATOM 920 O O . VAL A 1 116 ? 16.578 2.934 -3.954 1.00 86.44 116 VAL A O 1
ATOM 923 N N . LEU A 1 117 ? 16.341 2.511 -1.768 1.00 85.38 117 LEU A N 1
ATOM 924 C CA . LEU A 1 117 ? 17.773 2.625 -1.499 1.00 85.38 117 LEU A CA 1
ATOM 925 C C . LEU A 1 117 ? 18.565 1.373 -1.866 1.00 85.38 117 LEU A C 1
ATOM 927 O O . LEU A 1 117 ? 19.706 1.515 -2.283 1.00 85.38 117 LEU A O 1
ATOM 931 N N . ASN A 1 118 ? 18.001 0.172 -1.719 1.00 84.06 118 ASN A N 1
ATOM 932 C CA . ASN A 1 118 ? 18.750 -1.068 -1.949 1.00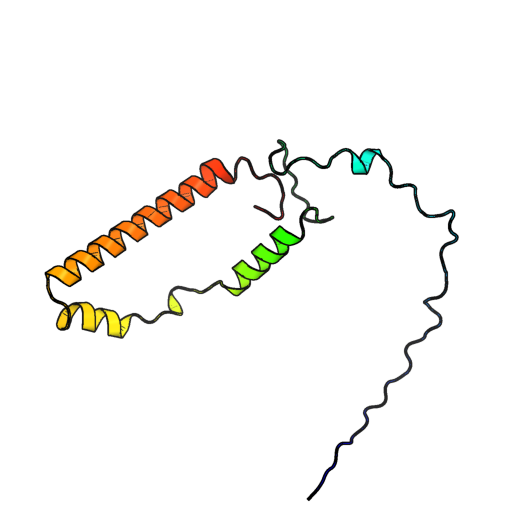 84.06 118 ASN A CA 1
ATOM 933 C C . ASN A 1 118 ? 18.331 -1.777 -3.235 1.00 84.06 118 ASN A C 1
ATOM 935 O O . ASN A 1 118 ? 19.188 -2.241 -3.978 1.00 84.06 118 ASN A O 1
ATOM 939 N N . LEU A 1 119 ? 17.032 -1.871 -3.530 1.00 82.81 119 LEU A N 1
ATOM 940 C CA . LEU A 1 119 ? 16.581 -2.656 -4.681 1.00 82.81 119 LEU A CA 1
ATOM 941 C C . LEU A 1 119 ? 16.711 -1.872 -5.996 1.00 82.81 119 LEU A C 1
ATOM 943 O O . LEU A 1 119 ? 17.287 -2.372 -6.961 1.00 82.81 119 LEU A O 1
ATOM 947 N N . TYR A 1 120 ? 16.257 -0.615 -6.020 1.00 79.69 120 TYR A N 1
ATOM 948 C CA . TYR A 1 120 ? 16.282 0.236 -7.221 1.00 79.69 120 TYR A CA 1
ATOM 949 C C . TYR A 1 120 ? 17.692 0.540 -7.752 1.00 79.69 120 TYR A C 1
ATOM 951 O O . TYR A 1 120 ? 17.827 0.910 -8.917 1.00 79.69 120 TYR A O 1
ATOM 959 N N . GLN A 1 121 ? 18.734 0.408 -6.924 1.00 77.19 121 GLN A N 1
ATOM 960 C CA . GLN A 1 121 ? 20.131 0.595 -7.338 1.00 77.19 121 GLN A CA 1
ATOM 961 C C . GLN A 1 121 ? 20.698 -0.607 -8.100 1.00 77.19 121 GLN A C 1
ATOM 963 O O . GLN A 1 121 ? 21.699 -0.476 -8.802 1.00 77.19 121 GLN A O 1
ATOM 968 N N . HIS A 1 122 ? 20.093 -1.781 -7.927 1.00 76.81 122 HIS A N 1
ATOM 969 C CA . HIS A 1 122 ? 20.604 -3.039 -8.461 1.00 76.81 122 HIS A CA 1
ATOM 970 C C . HIS A 1 122 ? 19.712 -3.629 -9.556 1.00 76.81 122 HIS A C 1
ATOM 972 O O . HIS A 1 122 ? 20.152 -4.542 -10.246 1.00 76.81 122 HIS A O 1
ATOM 978 N N . ILE A 1 123 ? 18.490 -3.119 -9.745 1.00 77.75 123 ILE A N 1
ATOM 979 C CA . ILE A 1 123 ? 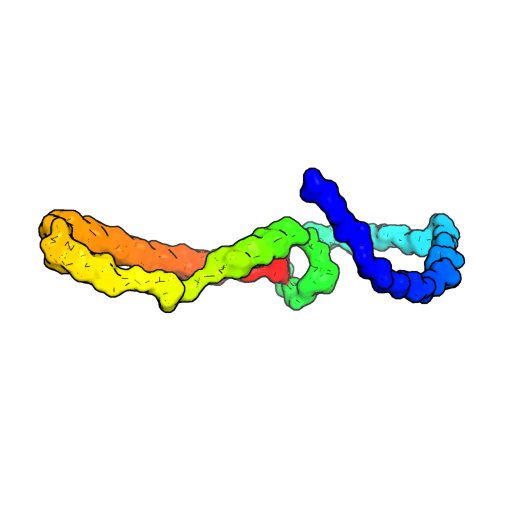17.616 -3.505 -10.858 1.00 77.75 123 ILE A CA 1
ATOM 980 C C . ILE A 1 123 ? 17.843 -2.565 -12.041 1.00 77.75 123 ILE A C 1
ATOM 982 O O . ILE A 1 123 ? 17.478 -1.390 -11.996 1.00 77.75 123 ILE A O 1
ATOM 986 N N . ASN A 1 124 ? 18.388 -3.118 -13.124 1.00 71.62 124 ASN A N 1
ATOM 987 C CA . ASN A 1 124 ? 18.699 -2.363 -14.340 1.00 71.62 124 ASN A CA 1
ATOM 988 C C . ASN A 1 124 ? 17.715 -2.618 -15.492 1.00 71.62 124 ASN A C 1
ATOM 990 O O . ASN A 1 124 ? 17.674 -1.842 -16.445 1.00 71.62 124 ASN A O 1
ATOM 994 N N . ALA A 1 125 ? 16.905 -3.680 -15.411 1.00 71.06 125 ALA A N 1
ATOM 995 C CA . ALA A 1 125 ? 15.901 -3.990 -16.425 1.00 71.06 125 ALA A CA 1
ATOM 996 C C . ALA A 1 125 ? 14.711 -3.008 -16.340 1.00 71.06 125 ALA A C 1
ATOM 998 O O . ALA A 1 125 ? 14.092 -2.914 -15.277 1.00 71.06 125 ALA A O 1
ATOM 999 N N . PRO A 1 126 ? 14.326 -2.332 -17.442 1.00 68.31 126 PRO A N 1
ATOM 1000 C CA . PRO A 1 126 ? 13.269 -1.316 -17.423 1.00 68.31 126 PRO A CA 1
ATOM 1001 C C . PRO A 1 126 ? 11.871 -1.882 -17.134 1.00 68.31 126 PRO A C 1
ATOM 1003 O O . PRO A 1 126 ? 10.977 -1.132 -16.767 1.00 68.31 126 PRO A O 1
ATOM 1006 N N . GLU A 1 127 ? 11.672 -3.191 -17.298 1.00 68.44 127 GLU A N 1
ATOM 1007 C CA . GLU A 1 127 ? 10.406 -3.890 -17.023 1.00 68.44 127 GLU A CA 1
ATOM 1008 C C . GLU A 1 127 ? 10.232 -4.281 -15.546 1.00 68.44 127 GLU A C 1
ATOM 1010 O O . GLU A 1 127 ? 9.123 -4.604 -15.134 1.00 68.44 127 GLU A O 1
ATOM 1015 N N . ALA A 1 128 ? 11.317 -4.289 -14.763 1.00 68.50 128 ALA A N 1
ATOM 1016 C CA . ALA A 1 128 ? 11.331 -4.724 -13.363 1.00 68.50 128 ALA A CA 1
ATOM 1017 C C . ALA A 1 128 ? 11.544 -3.566 -12.367 1.00 68.50 128 ALA A C 1
ATOM 1019 O O . ALA A 1 128 ? 11.648 -3.805 -11.163 1.00 68.50 128 ALA A O 1
ATOM 1020 N N . ARG A 1 129 ? 11.653 -2.336 -12.879 1.00 68.69 129 ARG A N 1
ATOM 1021 C CA . ARG A 1 129 ? 11.849 -1.091 -12.129 1.00 68.69 129 ARG A CA 1
ATOM 1022 C C . ARG A 1 129 ? 10.521 -0.371 -11.920 1.00 68.69 129 ARG A C 1
ATOM 1024 O O . ARG A 1 129 ? 10.356 0.231 -10.834 1.00 68.69 129 ARG A O 1
#

Foldseek 3Di:
DDDDDDDDDDDDDDDPPPPDDDDDPVPPPPPPVVVVPCPPDQQRDDADPDPPPPDCVPLLVVVVVVVVVDDDPVVDDCPVVVVCLVPPDDPVVNVVVVVVVVCCVVVVVVVVVCCVPPVVNRGRRPSND

Radius of gyration: 28.45 Å; chains: 1; bounding box: 69×30×78 Å

Sequence (129 aa):
MTAVFNSAARIDAFDESSFESTPSPTDIPTPNPAIARQRGNILDPGFELTLRPMRYPAFYDMYRDAIRNTWTVEEVDFSDDLADLARRLDPAERHLIQRLVAFFATGDSIVANNLVLNLYQHINAPEAR

pLDDT: mean 71.77, std 21.71, range [27.33, 96.12]

Secondary structure (DSSP, 8-state):
-------PPP-PPP-GGGS--PPPTT-S----TTGGG----TTSSS------S-S-HHHHHHHHHHHHT---GGGS--HHHHHHHHHTS-HHHHHHHHHHHHHHHHHHHHHHHHIIIIITTT---TT--